Protein AF-A0A8X6YUI4-F1 (afdb_monomer)

Radius of gyration: 18.01 Å; Cα contacts (8 Å, |Δi|>4): 31; chains: 1; bounding box: 44×42×45 Å

Solvent-accessible surface area (backbone atoms only — not comparable to full-atom values): 5608 Å² total; per-residue (Å²): 134,94,78,85,71,74,64,57,68,72,46,42,65,59,53,55,47,49,61,33,65,42,76,33,79,93,70,78,40,24,58,32,26,74,74,68,76,43,76,79,80,52,76,71,78,71,56,70,90,63,90,72,74,68,87,46,69,67,56,50,52,51,52,52,52,55,65,68,55,65,77,73,82,73,85,72,83,70,83,78,72,82,90,126

Mean predicted aligned error: 16.25 Å

Organism: NCBI:txid2747483

pLDDT: mean 70.25, std 14.11, range [41.66, 88.88]

Sequence (84 aa):
MCHENESWTRSLPIILLGLRTIWRADFEATPAELLYGESIRLPCDFIEDTLFQPQSEFVQTLKATIKDFKPVPFSYHSKQKPLS

Foldseek 3Di:
DPPPDPVVVVCVVVVVVCQQQDQDPVVNDGVVCVVPVDHDDDPVNVDDPDVDPPPDPVVVVVVVVVVVPDDPPDPPPDPDDDDD

Structure (mmCIF, N/CA/C/O backbone):
data_AF-A0A8X6YUI4-F1
#
_entry.id   AF-A0A8X6YUI4-F1
#
loop_
_atom_site.group_PDB
_atom_site.id
_atom_site.type_symbol
_atom_site.label_atom_id
_atom_site.label_alt_id
_atom_site.label_comp_id
_atom_site.label_asym_id
_atom_site.label_entity_id
_atom_site.label_seq_id
_atom_site.pdbx_PDB_ins_code
_atom_site.Cartn_x
_atom_site.Cartn_y
_atom_site.Cartn_z
_atom_site.occupancy
_atom_site.B_iso_or_equiv
_atom_site.auth_seq_id
_atom_site.auth_comp_id
_atom_site.auth_asym_id
_atom_site.auth_atom_id
_atom_site.pdbx_PDB_model_num
ATOM 1 N N . MET A 1 1 ? 27.102 9.641 13.437 1.00 41.66 1 MET A N 1
ATOM 2 C CA . MET A 1 1 ? 25.671 9.983 13.582 1.00 41.66 1 MET A CA 1
ATOM 3 C C . MET A 1 1 ? 24.928 9.203 12.514 1.00 41.66 1 MET A C 1
ATOM 5 O O . MET A 1 1 ? 25.040 9.539 11.3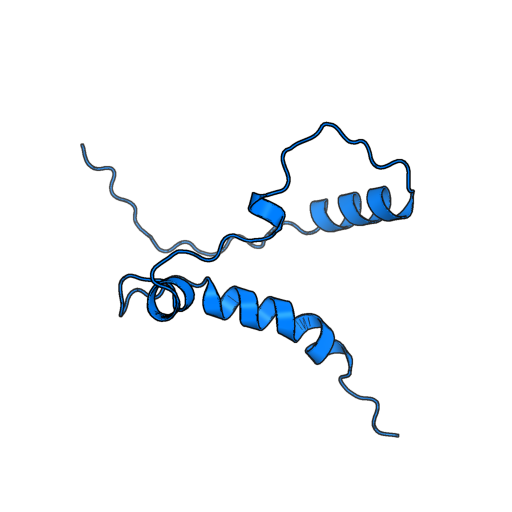47 1.00 41.66 1 MET A O 1
ATOM 9 N N . CYS A 1 2 ? 24.306 8.090 12.894 1.00 50.22 2 CYS A N 1
ATOM 10 C CA . CYS A 1 2 ? 23.701 7.132 11.970 1.00 50.22 2 CYS A CA 1
ATOM 11 C C . CYS A 1 2 ? 22.243 7.532 11.694 1.00 50.22 2 CYS A C 1
ATOM 13 O O . CYS A 1 2 ? 21.336 6.989 12.307 1.00 50.22 2 CYS A O 1
ATOM 15 N N . HIS A 1 3 ? 22.033 8.520 10.824 1.00 56.16 3 HIS A N 1
ATOM 16 C CA . HIS A 1 3 ? 20.707 8.921 10.320 1.00 56.16 3 HIS A CA 1
ATOM 17 C C . HIS A 1 3 ? 20.674 8.869 8.786 1.00 56.16 3 HIS A C 1
ATOM 19 O O . HIS A 1 3 ? 20.115 9.735 8.121 1.00 56.16 3 HIS A O 1
ATOM 25 N N . GLU A 1 4 ? 21.292 7.849 8.196 1.00 58.31 4 GLU A N 1
ATOM 26 C CA . GLU A 1 4 ? 21.169 7.603 6.763 1.00 58.31 4 GLU A CA 1
ATOM 27 C C . GLU A 1 4 ? 20.189 6.456 6.560 1.00 58.31 4 GLU A C 1
ATOM 29 O O . GLU A 1 4 ? 20.491 5.303 6.856 1.00 58.31 4 GLU A O 1
ATOM 34 N N . ASN A 1 5 ? 19.014 6.813 6.033 1.00 60.75 5 ASN A N 1
ATOM 35 C CA . ASN A 1 5 ? 17.944 5.927 5.577 1.00 60.75 5 ASN A CA 1
ATOM 36 C C . ASN A 1 5 ? 16.833 5.609 6.612 1.00 60.75 5 ASN A C 1
ATOM 38 O O . ASN A 1 5 ? 16.469 4.462 6.824 1.00 60.75 5 ASN A O 1
ATOM 42 N N . GLU A 1 6 ? 16.210 6.622 7.221 1.00 59.31 6 GLU A N 1
ATOM 43 C CA . GLU A 1 6 ? 14.852 6.487 7.806 1.00 59.31 6 GLU A CA 1
ATOM 44 C C . GLU A 1 6 ? 13.741 6.581 6.739 1.00 59.31 6 GLU A C 1
ATOM 46 O O . GLU A 1 6 ? 12.578 6.285 6.996 1.00 59.31 6 GLU A O 1
ATOM 51 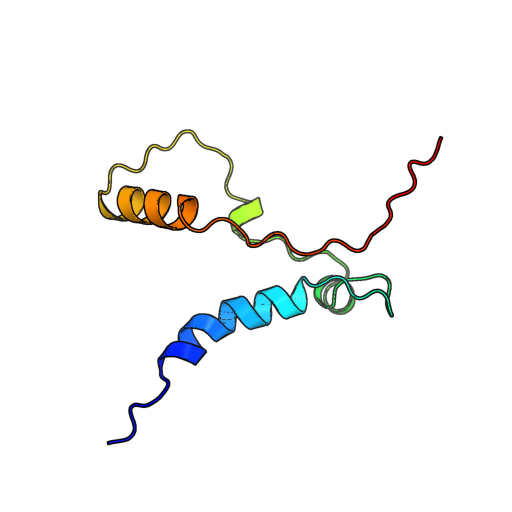N N . SER A 1 7 ? 14.067 6.997 5.514 1.00 68.62 7 SER A N 1
ATOM 52 C CA . SER A 1 7 ? 13.078 7.234 4.455 1.00 68.62 7 SER A CA 1
ATOM 53 C C . SER A 1 7 ? 12.583 5.953 3.772 1.00 68.62 7 SER A C 1
ATOM 55 O O . SER A 1 7 ? 11.436 5.914 3.314 1.00 68.62 7 SER A O 1
ATOM 57 N N . TRP A 1 8 ? 13.388 4.884 3.714 1.00 79.94 8 TRP A N 1
ATOM 58 C CA . TRP A 1 8 ? 12.959 3.624 3.088 1.00 79.94 8 TRP A CA 1
ATOM 59 C C . TRP A 1 8 ? 11.853 2.927 3.885 1.00 79.94 8 TRP A C 1
ATOM 61 O O . TRP A 1 8 ? 10.928 2.392 3.276 1.00 79.94 8 TRP A O 1
ATOM 71 N N . THR A 1 9 ? 11.879 2.985 5.224 1.00 84.50 9 THR A N 1
ATOM 72 C CA . THR A 1 9 ? 10.820 2.403 6.070 1.00 84.50 9 THR A CA 1
ATOM 73 C C . THR A 1 9 ? 9.485 3.105 5.851 1.00 84.50 9 THR A C 1
ATOM 75 O O . THR A 1 9 ? 8.443 2.461 5.911 1.00 84.50 9 THR A O 1
ATOM 78 N N . ARG A 1 10 ? 9.495 4.397 5.494 1.00 82.00 10 ARG A N 1
ATOM 79 C CA . ARG A 1 10 ? 8.289 5.138 5.093 1.00 82.00 10 ARG A CA 1
ATOM 80 C C . ARG A 1 10 ? 7.700 4.642 3.769 1.00 82.00 10 ARG A C 1
ATOM 82 O O . ARG A 1 10 ? 6.490 4.705 3.580 1.00 82.00 10 ARG A O 1
ATOM 89 N N . SER A 1 11 ? 8.542 4.132 2.871 1.00 81.81 11 SER A N 1
ATOM 90 C CA . SER A 1 11 ? 8.129 3.573 1.573 1.00 81.81 11 SER A CA 1
ATOM 91 C C . SER A 1 11 ? 7.827 2.071 1.644 1.00 81.81 11 SER A C 1
ATOM 93 O O . SER A 1 11 ? 7.140 1.531 0.778 1.00 81.81 11 SER A O 1
ATOM 95 N N . LEU A 1 12 ? 8.300 1.391 2.692 1.00 84.69 12 LEU A N 1
ATOM 96 C CA . LEU A 1 12 ? 8.176 -0.052 2.884 1.00 84.69 12 LEU A CA 1
ATOM 97 C C . LEU A 1 12 ? 6.723 -0.565 2.828 1.00 84.69 12 LEU A C 1
ATOM 99 O O . LEU A 1 12 ? 6.502 -1.562 2.139 1.00 84.69 12 LEU A O 1
ATOM 103 N N . PRO A 1 13 ? 5.716 0.087 3.452 1.00 83.81 13 PRO A N 1
ATOM 104 C CA . PRO A 1 13 ? 4.329 -0.360 3.338 1.00 83.81 13 PRO A CA 1
ATOM 105 C C . PRO A 1 13 ? 3.829 -0.374 1.890 1.00 83.81 13 PRO A C 1
ATOM 107 O O . PRO A 1 13 ? 3.148 -1.314 1.493 1.00 83.81 13 PRO A O 1
ATOM 110 N N . ILE A 1 14 ? 4.211 0.626 1.089 1.00 85.12 14 ILE A N 1
ATOM 111 C CA . ILE A 1 14 ? 3.813 0.755 -0.321 1.00 85.12 14 ILE A CA 1
ATOM 112 C C . ILE A 1 14 ? 4.509 -0.311 -1.172 1.00 85.12 14 ILE A C 1
ATOM 114 O O . ILE A 1 14 ? 3.871 -0.954 -2.001 1.00 85.12 14 ILE A O 1
ATOM 118 N N . ILE A 1 15 ? 5.802 -0.545 -0.937 1.00 87.19 15 ILE A N 1
ATOM 119 C CA . ILE A 1 15 ? 6.575 -1.575 -1.644 1.00 87.19 15 ILE A CA 1
ATOM 120 C C . ILE A 1 15 ? 5.991 -2.964 -1.369 1.00 87.19 15 ILE A C 1
ATOM 122 O O . ILE A 1 15 ? 5.730 -3.724 -2.299 1.00 87.19 15 ILE A O 1
ATOM 126 N N . LEU A 1 16 ? 5.739 -3.292 -0.098 1.00 88.88 16 LEU A N 1
ATOM 127 C CA . LEU A 1 16 ? 5.133 -4.568 0.284 1.00 88.88 16 LEU A CA 1
ATOM 128 C C . LEU A 1 16 ? 3.712 -4.717 -0.261 1.00 88.88 16 LEU A C 1
ATOM 130 O O . LEU A 1 16 ? 3.306 -5.826 -0.600 1.00 88.88 16 LEU A O 1
ATOM 134 N N . LEU A 1 17 ? 2.953 -3.624 -0.343 1.00 86.81 17 LEU A N 1
ATOM 135 C CA . LEU A 1 17 ? 1.629 -3.631 -0.949 1.00 86.81 17 LEU A CA 1
ATOM 136 C C . LEU A 1 17 ? 1.710 -3.968 -2.438 1.00 86.81 17 LEU A C 1
ATOM 138 O O . LEU A 1 17 ? 1.046 -4.903 -2.872 1.0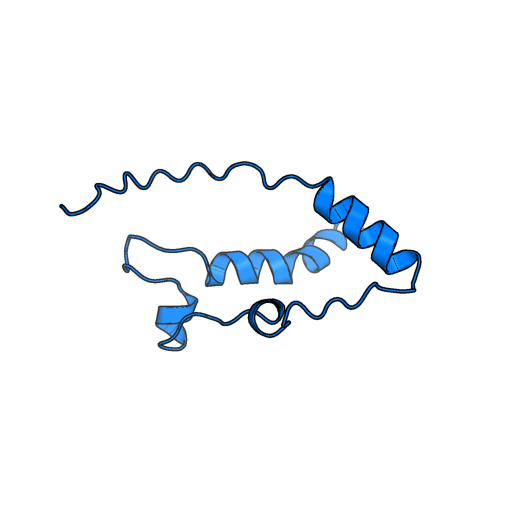0 86.81 17 LEU A O 1
ATOM 142 N N . GLY A 1 18 ? 2.580 -3.281 -3.184 1.00 86.12 18 GLY A N 1
ATOM 143 C CA . GLY A 1 18 ? 2.823 -3.574 -4.595 1.00 86.12 18 GLY A CA 1
ATOM 144 C C . GLY A 1 18 ? 3.250 -5.025 -4.812 1.00 86.12 18 GLY A C 1
ATOM 145 O O . GLY A 1 18 ? 2.698 -5.712 -5.660 1.00 86.12 18 GLY A O 1
ATOM 146 N N . LEU A 1 19 ? 4.160 -5.548 -3.987 1.00 86.94 19 LEU A N 1
ATOM 147 C CA . LEU A 1 19 ? 4.587 -6.950 -4.068 1.00 86.94 19 LEU A CA 1
ATOM 148 C C . LEU A 1 19 ? 3.444 -7.951 -3.860 1.00 86.94 19 LEU A C 1
ATOM 150 O O . LEU A 1 19 ? 3.468 -9.022 -4.461 1.00 86.94 19 LEU A O 1
ATOM 154 N N . ARG A 1 20 ? 2.446 -7.622 -3.033 1.00 83.12 20 ARG A N 1
ATOM 155 C CA . ARG A 1 20 ? 1.283 -8.491 -2.799 1.00 83.12 20 ARG A CA 1
ATOM 156 C C . ARG A 1 20 ? 0.245 -8.409 -3.913 1.00 83.12 20 ARG A C 1
ATOM 158 O O . ARG A 1 20 ? -0.453 -9.393 -4.132 1.00 83.12 20 ARG A O 1
ATOM 165 N N . THR A 1 21 ? 0.149 -7.273 -4.598 1.00 81.94 21 THR A N 1
ATOM 166 C CA . THR A 1 21 ? -0.836 -7.038 -5.664 1.00 81.94 21 THR A CA 1
ATOM 167 C C . THR A 1 21 ? -0.285 -7.266 -7.073 1.00 81.94 21 THR A C 1
ATOM 169 O O . THR A 1 21 ? -1.055 -7.270 -8.029 1.00 81.94 21 THR A O 1
ATOM 172 N N . ILE A 1 22 ? 1.026 -7.481 -7.235 1.00 85.94 22 ILE A N 1
ATOM 173 C CA . ILE A 1 22 ? 1.628 -7.810 -8.534 1.00 85.94 22 ILE A CA 1
ATOM 174 C C . ILE A 1 22 ? 1.092 -9.152 -9.038 1.00 85.94 22 ILE A C 1
ATOM 176 O O . ILE A 1 22 ? 1.218 -10.183 -8.378 1.00 85.94 22 ILE A O 1
ATOM 180 N N . TRP A 1 23 ? 0.551 -9.136 -10.256 1.00 80.88 23 TRP A N 1
ATOM 181 C CA . TRP A 1 23 ? 0.185 -10.341 -10.989 1.00 80.88 23 TRP A CA 1
ATOM 182 C C . TRP A 1 23 ? 1.426 -11.173 -11.305 1.00 80.88 23 TRP A C 1
ATOM 184 O O . TRP A 1 23 ? 2.370 -10.681 -11.933 1.00 80.88 23 TRP A O 1
ATOM 194 N N . ARG A 1 24 ? 1.422 -12.447 -10.905 1.00 81.44 24 ARG A N 1
ATOM 195 C CA . ARG A 1 24 ? 2.478 -13.394 -11.256 1.00 81.44 24 ARG A CA 1
ATOM 196 C C . ARG A 1 24 ? 1.963 -14.383 -12.288 1.00 81.44 24 ARG A C 1
ATOM 198 O O . ARG A 1 24 ? 1.104 -15.205 -11.993 1.00 81.44 24 ARG A O 1
ATOM 205 N N . ALA A 1 25 ? 2.550 -14.337 -13.482 1.00 80.00 25 ALA A N 1
ATOM 206 C CA . ALA A 1 25 ? 2.199 -15.242 -14.575 1.00 80.00 25 ALA A CA 1
ATOM 207 C C . ALA A 1 25 ? 2.500 -16.718 -14.255 1.00 80.00 25 ALA A C 1
ATOM 209 O O . ALA A 1 25 ? 1.770 -17.582 -14.718 1.00 80.00 25 ALA A O 1
ATOM 210 N N . ASP A 1 26 ? 3.514 -16.999 -13.425 1.00 81.19 26 ASP A N 1
ATOM 211 C CA . ASP A 1 26 ? 3.872 -18.369 -13.009 1.00 81.19 26 ASP A CA 1
ATOM 212 C C . ASP A 1 26 ? 2.725 -19.100 -12.292 1.00 81.19 26 ASP A C 1
ATOM 214 O O . ASP A 1 26 ? 2.643 -20.324 -12.336 1.00 81.19 26 ASP A O 1
ATOM 218 N N . PHE A 1 27 ? 1.872 -18.344 -11.597 1.00 76.19 27 PHE A N 1
ATOM 219 C CA . PHE A 1 27 ? 0.792 -18.864 -10.758 1.00 76.19 27 PHE A CA 1
ATOM 220 C C . PHE A 1 27 ? -0.594 -18.430 -11.237 1.00 76.19 27 PHE A C 1
ATOM 222 O O . PHE A 1 27 ? -1.574 -18.752 -10.575 1.00 76.19 27 PHE A O 1
ATOM 229 N N . GLU A 1 28 ? -0.663 -17.664 -12.334 1.00 83.19 28 GLU A N 1
ATOM 230 C CA . GLU A 1 28 ? -1.887 -17.026 -12.838 1.00 83.19 28 GLU A CA 1
ATOM 231 C C . GLU A 1 28 ? -2.706 -16.344 -11.725 1.00 83.19 28 GLU A C 1
ATOM 233 O O . GLU A 1 28 ? -3.932 -16.410 -11.696 1.00 83.19 28 GLU A O 1
ATOM 238 N N . ALA A 1 29 ? -2.005 -15.726 -10.772 1.00 80.88 29 ALA A N 1
ATOM 239 C CA . ALA A 1 29 ? -2.593 -15.116 -9.587 1.00 80.88 29 ALA A CA 1
ATOM 240 C C . ALA A 1 29 ? -1.633 -14.093 -8.968 1.00 80.88 29 ALA A C 1
ATOM 242 O O . ALA A 1 29 ? -0.414 -14.113 -9.179 1.00 80.88 29 ALA A O 1
ATOM 243 N N . THR A 1 30 ? -2.174 -13.191 -8.159 1.00 84.12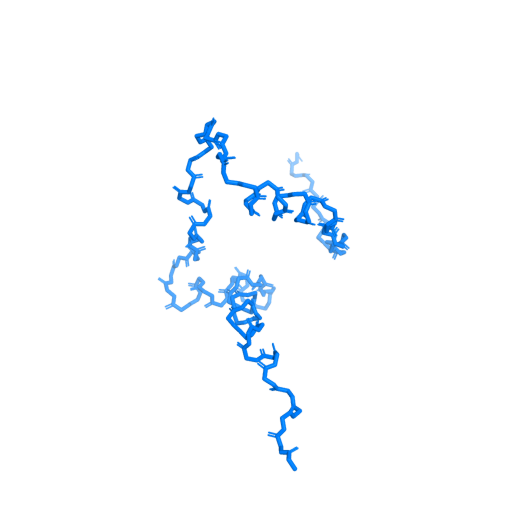 30 THR A N 1
ATOM 244 C CA . THR A 1 30 ? -1.395 -12.333 -7.264 1.00 84.12 30 THR A CA 1
ATOM 245 C C . THR A 1 30 ? -1.012 -13.095 -5.985 1.00 84.12 30 THR A C 1
ATOM 247 O O . THR A 1 30 ? -1.744 -13.979 -5.536 1.00 84.12 30 THR A O 1
ATOM 250 N N . PRO A 1 31 ? 0.117 -12.768 -5.329 1.00 83.19 31 PRO A N 1
ATOM 251 C CA . PRO A 1 31 ? 0.476 -13.374 -4.044 1.00 83.19 31 PRO A CA 1
ATOM 252 C C . PRO A 1 31 ? -0.596 -13.202 -2.960 1.00 83.19 31 PRO A C 1
ATOM 254 O O . PRO A 1 31 ? -0.735 -14.058 -2.091 1.00 83.19 31 PRO A O 1
ATOM 257 N N . ALA A 1 32 ? -1.352 -12.103 -3.013 1.00 84.06 32 ALA A N 1
ATOM 258 C CA . ALA A 1 32 ? -2.516 -11.874 -2.170 1.00 84.06 32 ALA A CA 1
ATOM 259 C C . ALA A 1 32 ? -3.626 -12.910 -2.400 1.00 84.06 32 ALA A C 1
ATOM 261 O O . ALA A 1 32 ? -4.096 -13.511 -1.437 1.00 84.06 32 ALA A O 1
ATOM 262 N N . GLU A 1 33 ? -3.988 -13.163 -3.659 1.00 84.25 33 GLU A N 1
ATOM 263 C CA . GLU A 1 33 ? -4.992 -14.172 -4.023 1.00 84.25 33 GLU A CA 1
ATOM 264 C C . GLU A 1 33 ? -4.559 -15.576 -3.608 1.00 84.25 33 GLU A C 1
ATOM 266 O O . GLU A 1 33 ? -5.373 -16.344 -3.108 1.00 84.25 33 GLU A O 1
ATOM 271 N N . LEU A 1 34 ? -3.271 -15.904 -3.732 1.00 83.56 34 LEU A N 1
ATOM 272 C CA . LEU A 1 34 ? -2.751 -17.204 -3.297 1.00 83.56 34 LEU A CA 1
ATOM 273 C C . LEU A 1 34 ? -2.799 -17.394 -1.776 1.00 83.56 34 LEU A C 1
ATOM 275 O O . LEU A 1 34 ? -2.977 -18.516 -1.307 1.00 83.56 34 LEU A O 1
ATOM 279 N N . LEU A 1 35 ? -2.602 -16.325 -1.000 1.00 81.88 35 LEU A N 1
ATOM 280 C CA . LEU A 1 35 ? -2.535 -16.410 0.460 1.00 81.88 35 LEU A CA 1
ATOM 281 C C . LEU A 1 35 ? -3.917 -16.328 1.118 1.00 81.88 35 LEU A C 1
ATOM 283 O O . LEU A 1 35 ? -4.160 -17.003 2.116 1.00 81.88 35 LEU A O 1
ATOM 287 N N . TYR A 1 36 ? -4.800 -15.492 0.573 1.00 81.19 36 TYR A N 1
ATOM 288 C CA . TYR A 1 36 ? -6.108 -15.195 1.158 1.00 81.19 36 TYR A CA 1
ATOM 289 C C . TYR A 1 36 ? -7.277 -15.810 0.378 1.00 81.19 36 TYR A C 1
ATOM 291 O O . TYR A 1 36 ? -8.398 -15.806 0.872 1.00 81.19 36 TYR A O 1
ATOM 299 N N . GLY A 1 37 ? -7.035 -16.362 -0.816 1.00 81.81 37 GLY A N 1
ATOM 300 C CA . GLY A 1 37 ? -8.077 -16.909 -1.692 1.00 81.81 37 GLY A CA 1
ATOM 301 C C . GLY A 1 37 ? -8.880 -15.845 -2.449 1.00 81.81 37 GLY A C 1
ATOM 302 O O . GLY A 1 37 ? -9.778 -16.192 -3.211 1.00 81.81 37 GLY A O 1
ATOM 303 N N . GLU A 1 38 ? -8.569 -14.562 -2.253 1.00 73.56 38 GLU A N 1
ATOM 304 C CA . GLU A 1 3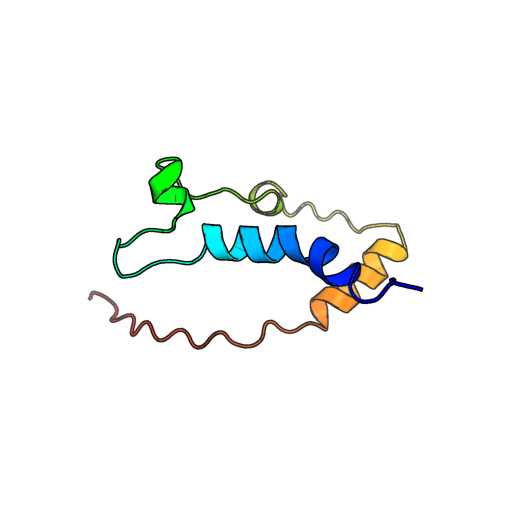8 ? -9.255 -13.426 -2.868 1.00 73.56 38 GLU A CA 1
ATOM 305 C C . GLU A 1 38 ? -8.294 -12.259 -3.135 1.00 73.56 38 GLU A C 1
ATOM 307 O O . GLU A 1 38 ? -7.246 -12.121 -2.495 1.00 73.56 38 GLU A O 1
ATOM 312 N N . SER A 1 39 ? -8.649 -11.396 -4.088 1.00 74.38 39 SER A N 1
ATOM 313 C CA . SER A 1 39 ? -7.889 -10.180 -4.381 1.00 74.38 39 SER A CA 1
ATOM 314 C C . SER A 1 39 ? -7.944 -9.214 -3.194 1.00 74.38 39 SER A C 1
ATOM 316 O O . SER A 1 39 ? -9.035 -8.897 -2.717 1.00 74.38 39 SER A O 1
ATOM 318 N N . ILE A 1 40 ? -6.793 -8.686 -2.754 1.00 74.56 40 ILE A N 1
ATOM 319 C CA . ILE A 1 40 ? -6.751 -7.637 -1.721 1.00 74.56 40 ILE A CA 1
ATOM 320 C C . ILE A 1 40 ? -7.555 -6.422 -2.202 1.00 74.56 40 ILE A C 1
ATOM 322 O O . ILE A 1 40 ? -7.192 -5.778 -3.185 1.00 74.56 40 ILE A O 1
ATOM 326 N N . ARG A 1 41 ? -8.625 -6.093 -1.471 1.00 73.75 41 ARG A N 1
ATOM 327 C CA . ARG A 1 41 ? -9.344 -4.822 -1.600 1.00 73.75 41 ARG A CA 1
ATOM 328 C C . ARG A 1 41 ? -8.543 -3.734 -0.899 1.00 73.75 41 ARG A C 1
ATOM 330 O O . ARG A 1 41 ? -8.288 -3.823 0.304 1.00 73.75 41 ARG A O 1
ATOM 337 N N . LEU A 1 42 ? -8.123 -2.713 -1.634 1.00 73.62 42 LEU A N 1
ATOM 338 C CA . LEU A 1 42 ? -7.423 -1.579 -1.043 1.00 73.62 42 LEU A CA 1
ATOM 339 C C . LEU A 1 42 ? -8.427 -0.662 -0.338 1.00 73.62 42 LEU A C 1
ATOM 341 O O . LEU A 1 42 ? -9.552 -0.533 -0.806 1.00 73.62 42 LEU A O 1
ATOM 345 N N . PRO A 1 43 ? -8.040 0.059 0.732 1.00 66.00 43 PRO A N 1
ATOM 346 C CA . PRO A 1 43 ? -8.891 1.084 1.345 1.00 66.00 43 PRO A CA 1
ATOM 347 C C . PRO A 1 43 ? -9.452 2.093 0.333 1.00 66.00 43 PRO A C 1
ATOM 349 O O . PRO A 1 43 ? -10.559 2.581 0.511 1.00 66.00 43 PRO A O 1
ATOM 352 N N . CYS A 1 44 ? -8.711 2.364 -0.749 1.00 62.59 44 CYS A N 1
ATOM 353 C CA . CYS A 1 44 ? -9.150 3.217 -1.853 1.00 62.59 44 CYS A CA 1
ATOM 354 C C . CYS A 1 44 ? -10.354 2.649 -2.628 1.00 62.59 44 CYS A C 1
ATOM 356 O O . CYS A 1 44 ? -11.131 3.430 -3.162 1.00 62.59 44 CYS A O 1
ATOM 358 N N . ASP A 1 45 ? -10.542 1.326 -2.649 1.00 64.25 45 ASP A N 1
ATOM 359 C CA . ASP A 1 45 ? -11.684 0.665 -3.297 1.00 64.25 45 ASP A CA 1
ATOM 360 C C . ASP A 1 45 ? -12.986 0.842 -2.496 1.00 64.25 45 ASP A C 1
ATOM 362 O O . ASP A 1 45 ? -14.071 0.605 -3.019 1.00 64.25 45 ASP A O 1
ATOM 366 N N . PHE A 1 46 ? -12.882 1.238 -1.222 1.00 64.19 46 PHE A N 1
ATOM 367 C CA . PHE A 1 46 ? -14.020 1.498 -0.334 1.00 64.19 46 PHE A CA 1
ATOM 368 C C . PHE A 1 46 ? -14.385 2.983 -0.248 1.00 64.19 46 PHE A C 1
ATOM 370 O O . PHE A 1 46 ? -15.390 3.332 0.370 1.00 64.19 46 PHE A O 1
ATOM 377 N N . ILE A 1 47 ? -13.567 3.868 -0.824 1.00 62.62 47 ILE A N 1
ATOM 378 C CA . ILE A 1 47 ? -13.877 5.293 -0.888 1.00 62.62 47 ILE A CA 1
ATOM 379 C C . ILE A 1 47 ? -14.818 5.476 -2.076 1.00 62.62 47 ILE A C 1
ATOM 381 O O . ILE A 1 47 ? -14.380 5.526 -3.221 1.00 62.62 47 ILE A O 1
ATOM 385 N N . GLU A 1 48 ? -16.120 5.562 -1.806 1.00 66.31 48 GLU A N 1
ATOM 386 C CA . GLU A 1 48 ? -17.061 6.087 -2.793 1.00 66.31 48 GLU A CA 1
ATOM 387 C C . GLU A 1 48 ? -16.617 7.500 -3.189 1.00 66.31 48 GLU A C 1
ATOM 389 O O . GLU A 1 48 ? -16.225 8.290 -2.318 1.00 66.31 48 GLU A O 1
ATOM 394 N N . ASP A 1 49 ? -16.703 7.821 -4.486 1.00 61.31 49 ASP A N 1
ATOM 395 C CA . ASP A 1 49 ? -16.531 9.171 -5.038 1.00 61.31 49 ASP A CA 1
ATOM 396 C C . ASP A 1 49 ? -17.648 10.085 -4.513 1.00 61.31 49 ASP A C 1
ATOM 398 O O . ASP A 1 49 ? -18.542 10.553 -5.219 1.00 61.31 49 ASP A O 1
ATOM 402 N N . THR A 1 50 ? -17.620 10.353 -3.217 1.00 57.75 50 THR A N 1
ATOM 403 C CA . THR A 1 50 ? -18.341 11.467 -2.649 1.00 57.75 50 THR A CA 1
ATOM 404 C C . THR A 1 50 ? -17.669 12.713 -3.203 1.00 57.75 50 THR A C 1
ATOM 406 O O . THR A 1 50 ? -16.445 12.860 -3.163 1.00 57.75 50 THR A O 1
ATOM 409 N N . LEU A 1 51 ? -18.475 13.636 -3.730 1.00 60.38 51 LEU A N 1
ATOM 410 C CA . LEU A 1 51 ? -18.078 14.981 -4.164 1.00 60.38 51 LEU A CA 1
ATOM 411 C C . LEU A 1 51 ? -17.596 15.841 -2.976 1.00 60.38 51 LEU A C 1
ATOM 413 O O . LEU A 1 51 ? -17.877 17.034 -2.889 1.00 60.38 51 LEU A O 1
ATOM 417 N N . PHE A 1 52 ? -16.900 15.240 -2.014 1.00 61.44 52 PHE A N 1
ATOM 418 C CA . PHE A 1 52 ? -16.326 15.899 -0.870 1.00 61.44 52 PHE A CA 1
ATOM 419 C C . PHE A 1 52 ? -15.146 16.735 -1.358 1.00 61.44 52 PHE A C 1
ATOM 421 O O . PHE A 1 52 ? -14.024 16.254 -1.555 1.00 61.44 52 PHE A O 1
ATOM 428 N N . GLN A 1 53 ? -15.415 18.017 -1.599 1.00 60.91 53 GLN A N 1
ATOM 429 C CA . GLN A 1 53 ? -14.367 19.008 -1.768 1.00 60.91 53 GLN A CA 1
ATOM 430 C C . GLN A 1 53 ? -13.657 19.165 -0.422 1.00 60.91 53 GLN A C 1
ATOM 432 O O . GLN A 1 53 ? -14.264 19.619 0.550 1.00 60.91 53 GLN A O 1
ATOM 437 N N . PRO A 1 54 ? -12.376 18.788 -0.329 1.00 58.34 54 PRO A N 1
ATOM 438 C CA . PRO A 1 54 ? -11.671 18.909 0.925 1.00 58.34 54 PRO A CA 1
ATOM 439 C C . PRO A 1 54 ? -11.425 20.394 1.223 1.00 58.34 54 PRO A C 1
ATOM 441 O O . PRO A 1 54 ? -10.767 21.097 0.454 1.00 58.34 54 PRO A O 1
ATOM 444 N N . GLN A 1 55 ? -11.953 20.874 2.351 1.00 62.47 55 GLN A N 1
ATOM 445 C CA . GLN A 1 55 ? -11.817 22.275 2.774 1.00 62.47 55 GLN A CA 1
ATOM 446 C C . GLN A 1 55 ? -10.403 22.627 3.263 1.00 62.47 55 GLN A C 1
ATOM 448 O O . GLN A 1 55 ? -10.069 23.799 3.394 1.00 62.47 55 GLN A O 1
ATOM 453 N N . SER A 1 56 ? -9.565 21.625 3.534 1.00 78.06 56 SER A N 1
ATOM 454 C CA . SER A 1 56 ? -8.207 21.833 4.030 1.00 78.06 56 SER A CA 1
ATOM 455 C C . SER A 1 56 ? -7.223 22.111 2.889 1.00 78.06 56 SER A C 1
ATOM 457 O O . SER A 1 56 ? -7.100 21.315 1.955 1.00 78.06 56 SER A O 1
ATOM 459 N N . GLU A 1 57 ? -6.466 23.203 3.019 1.00 80.19 57 GLU A N 1
ATOM 460 C CA . GLU A 1 57 ? -5.357 23.590 2.134 1.00 80.19 57 GLU A CA 1
ATOM 461 C C . GLU A 1 57 ? -4.331 22.456 1.947 1.00 80.19 57 GLU A C 1
ATOM 463 O O . GLU A 1 57 ? -3.828 22.228 0.843 1.00 80.19 57 GLU A O 1
ATOM 468 N N . PHE A 1 58 ? -4.087 21.672 3.002 1.00 78.31 58 PHE A N 1
ATOM 469 C CA . PHE A 1 58 ? -3.194 20.514 2.961 1.00 78.31 58 PHE A CA 1
ATOM 470 C C . PHE A 1 58 ? -3.663 19.467 1.947 1.00 78.31 58 PHE A C 1
ATOM 472 O O . PHE A 1 58 ? -2.875 18.957 1.153 1.00 78.31 58 PHE A O 1
ATOM 479 N N . VAL A 1 59 ? -4.962 19.163 1.936 1.00 80.25 59 VAL A N 1
ATOM 480 C CA . VAL A 1 59 ? -5.521 18.143 1.044 1.00 80.25 59 VAL A CA 1
ATOM 481 C C . VAL A 1 59 ? -5.582 18.653 -0.397 1.00 80.25 59 VAL A C 1
ATOM 483 O O . VAL A 1 59 ? -5.388 17.872 -1.327 1.00 80.25 59 VAL A O 1
ATOM 486 N N . GLN A 1 60 ? -5.804 19.954 -0.605 1.00 79.88 60 GLN A N 1
ATOM 487 C CA . GLN A 1 60 ? -5.737 20.565 -1.937 1.00 79.88 60 GLN A CA 1
ATOM 488 C C . GLN A 1 60 ? -4.318 20.489 -2.509 1.00 79.88 60 GLN A C 1
ATOM 490 O O . GL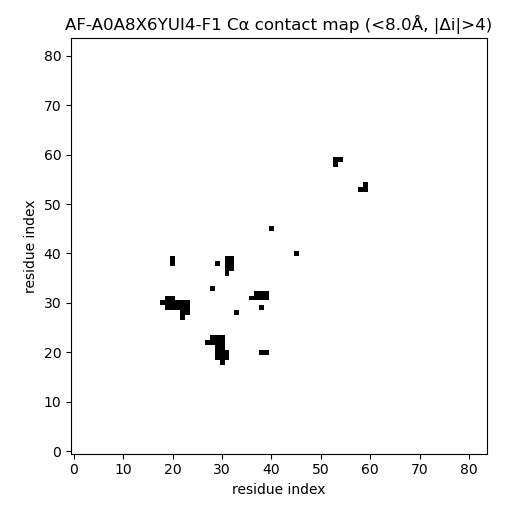N A 1 60 ? -4.138 20.030 -3.638 1.00 79.88 60 GLN A O 1
ATOM 495 N N . THR A 1 61 ? -3.318 20.841 -1.698 1.00 82.56 61 THR A N 1
ATOM 496 C CA . THR A 1 61 ? -1.899 20.711 -2.055 1.00 82.56 61 THR A CA 1
ATOM 497 C C . THR A 1 61 ? -1.543 19.257 -2.354 1.00 82.56 61 THR A C 1
ATOM 499 O O . THR A 1 61 ? -0.962 18.965 -3.393 1.00 82.56 61 THR A O 1
ATOM 502 N N . LEU A 1 62 ? -1.969 18.316 -1.505 1.00 80.56 62 LEU A N 1
ATOM 503 C CA . LEU A 1 62 ? -1.734 16.886 -1.711 1.00 80.56 62 LEU A CA 1
ATOM 504 C C . LEU A 1 62 ? -2.352 16.376 -3.022 1.00 80.56 62 LEU A C 1
ATOM 506 O O . LEU A 1 62 ? -1.686 15.663 -3.770 1.00 80.56 62 LEU A O 1
ATOM 510 N N . LYS A 1 63 ? -3.600 16.757 -3.332 1.00 77.94 63 LYS A N 1
ATOM 511 C CA . LYS A 1 63 ? -4.263 16.389 -4.595 1.00 77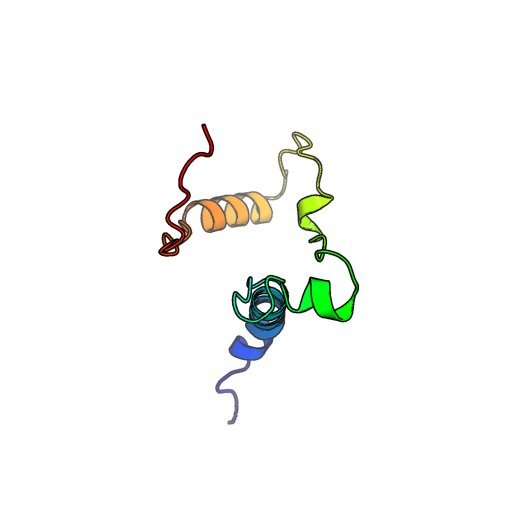.94 63 LYS A CA 1
ATOM 512 C C . LYS A 1 63 ? -3.533 16.961 -5.810 1.00 77.94 63 LYS A C 1
ATOM 514 O O . LYS A 1 63 ? -3.386 16.252 -6.802 1.00 77.94 63 LYS A O 1
ATOM 519 N N . ALA A 1 64 ? -3.072 18.210 -5.739 1.00 81.56 64 ALA A N 1
ATOM 520 C CA . ALA A 1 64 ? -2.287 18.825 -6.808 1.00 81.56 64 ALA A CA 1
ATOM 521 C C . ALA A 1 64 ? -0.975 18.063 -7.042 1.00 81.56 64 ALA A C 1
ATOM 523 O O . ALA A 1 64 ? -0.672 17.714 -8.179 1.00 81.56 64 ALA A O 1
ATOM 524 N N . THR A 1 65 ? -0.265 17.711 -5.967 1.00 81.94 65 THR A N 1
ATOM 525 C CA . THR A 1 65 ? 0.968 16.919 -6.034 1.00 81.94 65 THR A CA 1
ATOM 526 C C . THR A 1 65 ? 0.722 15.536 -6.633 1.00 81.94 65 THR A C 1
ATOM 528 O O . THR A 1 65 ? 1.417 15.144 -7.561 1.00 81.94 65 THR A O 1
ATOM 531 N N . ILE A 1 66 ? -0.295 14.799 -6.173 1.00 79.12 66 ILE A N 1
ATOM 532 C CA . ILE A 1 66 ? -0.624 13.467 -6.718 1.00 79.12 66 ILE A CA 1
ATOM 533 C C . ILE A 1 66 ? -1.000 13.551 -8.203 1.00 79.12 66 ILE A C 1
ATOM 535 O O . ILE A 1 66 ? -0.628 12.677 -8.976 1.00 79.12 66 ILE A O 1
ATOM 539 N N . LYS A 1 67 ? -1.712 14.605 -8.620 1.00 73.88 67 LYS A N 1
ATOM 540 C CA . LYS A 1 67 ? -2.076 14.824 -10.028 1.00 73.88 67 LYS A CA 1
ATOM 541 C C . LYS A 1 67 ? -0.862 15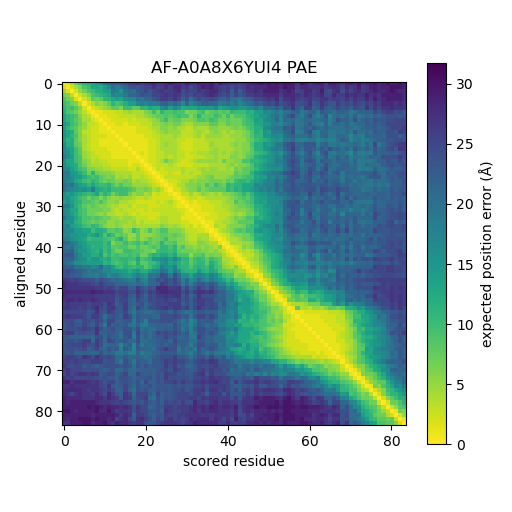.146 -10.907 1.00 73.88 67 LYS A C 1
ATOM 543 O O . LYS A 1 67 ? -0.857 14.781 -12.082 1.00 73.88 67 LYS A O 1
ATOM 548 N N . ASP A 1 68 ? 0.131 15.839 -10.358 1.00 79.75 68 ASP A N 1
ATOM 549 C CA . ASP A 1 68 ? 1.390 16.143 -11.043 1.00 79.75 68 ASP A CA 1
ATOM 550 C C . ASP A 1 68 ? 2.278 14.897 -11.195 1.00 79.75 68 ASP A C 1
ATOM 552 O O . ASP A 1 68 ? 2.915 14.697 -12.232 1.00 79.75 68 ASP A O 1
ATOM 556 N N . PHE A 1 69 ? 2.218 13.987 -10.218 1.00 69.75 69 PHE A N 1
ATOM 557 C CA . PHE A 1 69 ? 2.756 12.636 -10.337 1.00 69.75 69 PHE A CA 1
ATOM 558 C C . PHE A 1 69 ? 1.953 11.830 -11.368 1.00 69.75 69 PHE A C 1
ATOM 560 O O . PHE A 1 69 ? 1.070 11.036 -11.048 1.00 69.75 69 PHE A O 1
ATOM 567 N N . LYS A 1 70 ? 2.288 12.001 -12.649 1.00 59.62 70 LYS A N 1
ATOM 568 C CA . LYS A 1 70 ? 1.826 11.088 -13.693 1.00 59.62 70 LYS A CA 1
ATOM 569 C C . LYS A 1 70 ? 2.355 9.689 -13.371 1.00 59.62 70 LYS A C 1
ATOM 571 O O . LYS A 1 70 ? 3.571 9.537 -13.216 1.00 59.62 70 LYS A O 1
ATOM 576 N N . PRO A 1 71 ? 1.488 8.663 -13.310 1.00 56.03 71 PRO A N 1
ATOM 577 C CA . PRO A 1 71 ? 1.949 7.287 -13.314 1.00 56.03 71 PRO A CA 1
ATOM 578 C C . PRO A 1 71 ? 2.880 7.120 -14.512 1.00 56.03 71 PRO A C 1
ATOM 580 O O . PRO A 1 71 ? 2.493 7.416 -15.647 1.00 56.03 71 PRO A O 1
ATOM 583 N N . VAL A 1 72 ? 4.120 6.695 -14.268 1.00 58.59 72 VAL A N 1
ATOM 584 C CA . VAL A 1 72 ? 4.989 6.251 -15.359 1.00 58.59 72 VAL A CA 1
ATOM 585 C C . VAL A 1 72 ? 4.209 5.147 -16.069 1.00 58.59 72 VAL A C 1
ATOM 587 O O . VAL A 1 72 ? 3.716 4.252 -15.376 1.00 58.59 72 VAL A O 1
ATOM 590 N N . PRO A 1 73 ? 4.015 5.213 -17.399 1.00 48.50 73 PRO A N 1
ATO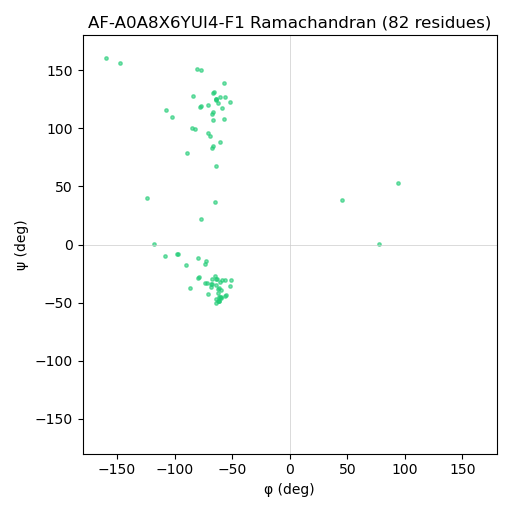M 591 C CA . PRO A 1 73 ? 3.316 4.156 -18.105 1.00 48.50 73 PRO A CA 1
ATOM 592 C C . PRO A 1 73 ? 4.062 2.853 -17.829 1.00 48.50 73 PRO A C 1
ATOM 594 O O . PRO A 1 73 ? 5.181 2.648 -18.294 1.00 48.50 73 PRO A O 1
ATOM 597 N N . PHE A 1 74 ? 3.459 1.992 -17.013 1.00 45.19 74 PHE A N 1
ATOM 598 C CA . PHE A 1 74 ? 3.918 0.627 -16.870 1.00 45.19 74 PHE A CA 1
ATOM 599 C C . PHE A 1 74 ? 3.763 -0.011 -18.246 1.00 45.19 74 PHE A C 1
ATOM 601 O O . PHE A 1 74 ? 2.664 -0.019 -18.806 1.00 45.19 74 PHE A O 1
ATOM 608 N N . SER A 1 75 ? 4.867 -0.504 -18.805 1.00 41.88 75 SER A N 1
ATOM 609 C CA . SER A 1 75 ? 4.873 -1.298 -20.028 1.00 41.88 75 SER A CA 1
ATOM 610 C C . SER A 1 75 ? 4.045 -2.561 -19.798 1.00 41.88 75 SER A C 1
ATOM 612 O O . SER A 1 75 ? 4.551 -3.596 -19.369 1.00 41.88 75 SER A O 1
ATOM 614 N N . TYR A 1 76 ? 2.742 -2.470 -20.049 1.00 44.59 76 TYR A N 1
ATOM 615 C CA . TYR A 1 76 ? 1.844 -3.611 -20.087 1.00 44.59 76 TYR A CA 1
ATOM 616 C C . TYR A 1 76 ? 2.211 -4.437 -21.327 1.00 44.59 76 TYR A C 1
ATOM 618 O O . TYR A 1 76 ? 1.735 -4.191 -22.430 1.00 44.59 76 TYR A O 1
ATOM 626 N N . HIS A 1 77 ? 3.077 -5.438 -21.161 1.00 47.50 77 HIS A N 1
ATOM 627 C CA . HIS A 1 77 ? 3.396 -6.427 -22.200 1.00 47.50 77 HIS A CA 1
ATOM 628 C C . HIS A 1 77 ? 2.301 -7.501 -22.357 1.00 47.50 77 HIS A C 1
ATOM 630 O O . HIS A 1 77 ? 2.554 -8.584 -22.881 1.00 47.50 77 HIS A O 1
ATOM 636 N N . SER A 1 78 ? 1.069 -7.218 -21.930 1.00 44.03 78 SER A N 1
ATOM 637 C CA . SER A 1 78 ? -0.073 -8.082 -22.208 1.00 44.03 78 SER A CA 1
ATOM 638 C C . SER A 1 78 ? -0.635 -7.717 -23.578 1.00 44.03 78 SER A C 1
ATOM 640 O O . SER A 1 78 ? -1.354 -6.732 -23.737 1.00 44.03 78 SER A O 1
ATOM 642 N N . LYS A 1 79 ? -0.287 -8.511 -24.595 1.00 46.59 79 LYS A N 1
ATOM 643 C CA . LYS A 1 79 ? -1.022 -8.539 -25.862 1.00 46.59 79 LYS A CA 1
ATOM 644 C C . LYS A 1 79 ? -2.413 -9.109 -25.575 1.00 46.59 79 LYS A C 1
ATOM 646 O O . LYS A 1 79 ? -2.628 -10.308 -25.732 1.00 46.59 79 LYS A O 1
ATOM 651 N N . GLN A 1 80 ? -3.351 -8.272 -25.141 1.00 50.84 80 GLN A N 1
ATOM 652 C CA . GLN A 1 80 ? -4.756 -8.660 -25.121 1.00 50.84 80 GLN A CA 1
ATOM 653 C C . GLN A 1 80 ? -5.219 -8.820 -26.570 1.00 50.84 80 GLN A C 1
ATOM 655 O O . GLN A 1 80 ? -5.356 -7.855 -27.320 1.00 50.84 80 GLN A O 1
ATOM 660 N N . LYS A 1 81 ? -5.405 -10.073 -26.980 1.00 43.38 81 LYS A N 1
ATOM 661 C CA . LYS A 1 81 ? -6.160 -10.422 -28.178 1.00 43.38 81 LYS A CA 1
ATOM 662 C C . LYS A 1 81 ? -7.639 -10.302 -27.784 1.00 43.38 81 LYS A C 1
ATOM 664 O O . LYS A 1 81 ? -8.035 -11.010 -26.858 1.00 43.38 81 LYS A O 1
ATOM 669 N N . PRO A 1 82 ? -8.449 -9.425 -28.399 1.00 46.19 82 PRO A N 1
ATOM 670 C CA . PRO A 1 82 ? -9.882 -9.457 -28.157 1.00 46.19 82 PRO A CA 1
ATOM 671 C C . PRO A 1 82 ? -10.416 -10.795 -28.678 1.00 46.19 82 PRO A C 1
ATOM 673 O O . PRO A 1 82 ? -10.170 -11.167 -29.827 1.00 46.19 82 PRO A O 1
ATOM 676 N N . LEU A 1 83 ? -11.083 -11.540 -27.799 1.00 47.25 83 LEU A N 1
ATOM 677 C CA . LEU A 1 83 ? -11.909 -12.678 -28.181 1.00 47.25 83 LEU A CA 1
ATOM 678 C C . LEU A 1 83 ? -13.107 -12.117 -28.961 1.00 47.25 83 LEU A C 1
ATOM 680 O O . LEU A 1 83 ? -13.934 -11.389 -28.412 1.00 47.25 83 LEU A O 1
ATOM 684 N N . SER A 1 84 ? -13.153 -12.413 -30.254 1.00 47.06 84 SER A N 1
ATOM 685 C CA . SER A 1 84 ? -14.324 -12.328 -31.128 1.00 47.06 84 SER A CA 1
ATOM 686 C C . SER A 1 84 ? -14.382 -13.608 -31.942 1.00 47.06 84 SER A C 1
ATOM 688 O O . SER A 1 84 ? -13.287 -14.102 -32.306 1.00 47.06 84 SER A O 1
#

Secondary structure (DSSP, 8-state):
---S-SHHHHHHHHHHHHHHHS-BGGGTB-HHHHHHSSPPPPGGGG----------HHHHHHHHHHHHSPPP------------

Nearest PDB structures (foldseek):
  3s3n-assembly1_B-2  TM=5.923E-01  e=4.060E-02  Human spumaretrovirus
  3s3o-assembly1_B-2  TM=5.919E-01  e=5.477E-02  Human spumaretrovirus